Protein 4JTM (pdb70)

CATH classification: 3.55.50.30

Organism: Escherichia coli O78:H11 (strain H10407 / ETEC) (NCBI:txid316401)

Foldseek 3Di:
DPQQADWDFFDFDKQVVVVVVLCVVQVAAEAEDPPRTDTDGDTDPGGGGPVRSVVVVQVVLVVVQWHWDDDPPRYIYIYGD/DADFDDWDFDDFAWQVVVVVVLCVVLVAAEAEDPQRTGGDGDGDPGGGGNVVSVVVVVVRLVVVQWDWDDDPPRYIYIYGD

Structure (mmCIF, N/CA/C/O backbone):
data_4JTM
#
_entry.id   4JTM
#
_cell.length_a   113.460
_cell.length_b   113.460
_cell.length_c   24.450
_cell.angle_alpha   90.000
_cell.angle_beta   90.000
_cell.angle_gamma   120.000
#
_symmetry.space_group_name_H-M   'P 61'
#
loop_
_entity.id
_entity.type
_entity.pdbx_description
1 polymer 'Type II secretion system protein D'
2 water water
#
loop_
_atom_site.group_PDB
_atom_site.id
_atom_site.type_symbol
_atom_site.label_atom_id
_atom_site.label_alt_id
_atom_site.label_comp_id
_atom_site.label_asym_id
_atom_site.label_entity_id
_atom_site.label_seq_id
_atom_site.pdbx_PDB_ins_code
_atom_site.Cartn_x
_atom_site.Cartn_y
_atom_site.Cartn_z
_atom_site.occupancy
_atom_site.B_iso_or_equiv
_atom_site.auth_seq_id
_atom_site.auth_comp_id
_atom_site.auth_asym_id
_atom_site.auth_atom_id
_atom_site.pdbx_PDB_model_num
ATOM 1 N N . GLY A 1 1 ? 68.175 -15.292 0.594 1.00 35.75 0 GLY A N 1
ATOM 2 C CA . GLY A 1 1 ? 68.418 -14.005 -0.154 1.00 36.37 0 GLY A CA 1
ATOM 3 C C . GLY A 1 1 ? 67.421 -13.679 -1.273 1.00 34.16 0 GLY A C 1
ATOM 4 O O . GLY A 1 1 ? 67.556 -12.634 -1.923 1.00 38.04 0 GLY A O 1
ATOM 5 N N . ALA A 1 2 ? 66.449 -14.571 -1.501 1.00 29.23 1 ALA A N 1
ATOM 6 C CA . ALA A 1 2 ? 65.483 -14.488 -2.604 1.00 25.85 1 ALA A CA 1
ATOM 7 C C . ALA A 1 2 ? 64.049 -14.804 -2.174 1.00 21.59 1 ALA A C 1
ATOM 8 O O . ALA A 1 2 ? 63.210 -15.199 -2.987 1.00 21.20 1 ALA A O 1
ATOM 10 N N . MET A 1 3 ? 63.704 -14.620 -0.895 1.00 19.36 2 MET A N 1
ATOM 11 C CA . MET A 1 3 ? 62.346 -14.720 -0.455 1.00 17.88 2 MET A CA 1
ATOM 12 C C . MET A 1 3 ? 61.491 -13.615 -1.012 1.00 16.67 2 MET A C 1
ATOM 13 O O . MET A 1 3 ? 60.285 -13.891 -1.282 1.00 16.22 2 MET A O 1
ATOM 18 N N . ALA A 1 4 ? 62.022 -12.417 -1.114 1.00 17.08 3 ALA A N 1
ATOM 19 C CA . ALA A 1 4 ? 61.180 -11.229 -1.366 1.00 16.80 3 ALA A CA 1
ATOM 20 C C . ALA A 1 4 ? 61.064 -11.024 -2.858 1.00 16.94 3 ALA A C 1
ATOM 21 O O . ALA A 1 4 ? 61.719 -10.178 -3.449 1.00 19.28 3 ALA A O 1
ATOM 23 N N . THR A 1 5 ? 60.260 -11.891 -3.456 1.00 16.12 4 THR A N 1
ATOM 24 C CA . THR A 1 5 ? 60.159 -11.950 -4.906 1.00 17.34 4 THR A CA 1
ATOM 25 C C . THR A 1 5 ? 58.698 -11.978 -5.373 1.00 17.11 4 THR A C 1
ATOM 26 O O . THR A 1 5 ? 58.458 -12.165 -6.563 1.00 18.86 4 THR A O 1
ATOM 30 N N . PHE A 1 6 ? 57.749 -11.784 -4.475 1.00 15.66 5 PHE A N 1
ATOM 31 C CA . PHE A 1 6 ? 56.339 -11.691 -4.859 1.00 16.32 5 PHE A CA 1
ATOM 32 C C . PHE A 1 6 ? 56.008 -10.271 -5.252 1.00 17.41 5 PHE A C 1
ATOM 33 O O . PHE A 1 6 ? 56.314 -9.301 -4.521 1.00 17.11 5 PHE A O 1
ATOM 41 N N . THR A 1 7 ? 55.219 -10.125 -6.299 1.00 20.96 6 THR A N 1
ATOM 42 C CA . THR A 1 7 ? 54.747 -8.831 -6.776 1.00 20.47 6 THR A CA 1
ATOM 43 C C . THR A 1 7 ? 53.298 -8.886 -7.206 1.00 19.76 6 THR A C 1
ATOM 44 O O . THR A 1 7 ? 52.795 -9.978 -7.438 1.00 20.07 6 THR A O 1
ATOM 48 N N . ALA A 1 8 ? 52.656 -7.723 -7.266 1.00 19.39 7 ALA A N 1
ATOM 49 C CA . ALA A 1 8 ? 51.272 -7.607 -7.737 1.00 19.69 7 ALA A CA 1
ATOM 50 C C . ALA A 1 8 ? 51.092 -6.330 -8.512 1.00 19.88 7 ALA A C 1
ATOM 51 O O . ALA A 1 8 ? 51.562 -5.271 -8.080 1.00 20.53 7 ALA A O 1
ATOM 53 N N . ASN A 1 9 ? 50.43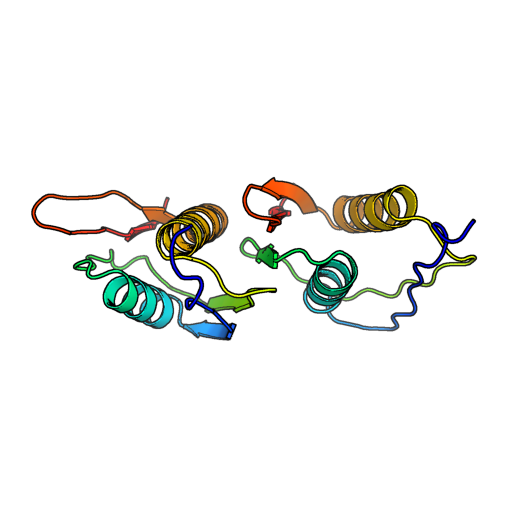4 -6.452 -9.672 1.00 20.92 8 ASN A N 1
ATOM 54 C CA . ASN A 1 9 ? 50.018 -5.300 -10.450 1.00 22.61 8 ASN A CA 1
ATOM 55 C C . ASN A 1 9 ? 48.744 -5.605 -11.215 1.00 23.29 8 ASN A C 1
ATOM 56 O O . ASN A 1 9 ? 48.800 -6.239 -12.274 1.00 24.71 8 ASN A O 1
ATOM 61 N N . PHE A 1 10 ? 47.646 -5.185 -10.595 1.00 21.91 9 PHE A N 1
ATOM 62 C CA . PHE A 1 10 ? 46.267 -5.492 -10.984 1.00 23.18 9 PHE A CA 1
ATOM 63 C C . PHE A 1 10 ? 45.521 -4.192 -11.097 1.00 22.67 9 PHE A C 1
ATOM 64 O O . PHE A 1 10 ? 45.464 -3.496 -10.103 1.00 22.83 9 PHE A O 1
ATOM 72 N N . LYS A 1 11 ? 44.898 -3.920 -12.243 1.00 23.51 10 LYS A N 1
ATOM 73 C CA . LYS A 1 11 ? 44.046 -2.743 -12.405 1.00 23.84 10 LYS A CA 1
ATOM 74 C C . LYS A 1 11 ? 42.670 -3.162 -12.893 1.00 22.98 10 LYS A C 1
ATOM 75 O O . LYS A 1 11 ? 42.532 -3.767 -13.969 1.00 22.55 10 LYS A O 1
ATOM 81 N N . ASP A 1 12 ? 41.641 -2.792 -12.137 1.00 19.66 11 ASP A N 1
ATOM 82 C CA . ASP A 1 12 ? 40.249 -3.053 -12.554 1.00 20.38 11 ASP A CA 1
ATOM 83 C C . ASP A 1 12 ? 39.969 -4.516 -12.930 1.00 19.58 11 ASP A C 1
ATOM 84 O O . ASP A 1 12 ? 39.406 -4.802 -13.985 1.00 21.14 11 ASP A O 1
ATOM 89 N N . THR A 1 13 ? 40.446 -5.428 -12.091 1.00 19.12 12 THR A N 1
ATOM 90 C CA . THR A 1 13 ? 40.244 -6.859 -12.290 1.00 19.71 12 THR A CA 1
ATOM 91 C C . THR A 1 13 ? 39.185 -7.388 -11.333 1.00 19.32 12 THR A C 1
ATOM 92 O O . THR A 1 13 ? 38.967 -6.875 -10.235 1.00 19.10 12 THR A O 1
ATOM 96 N N . ASP A 1 14 ? 38.542 -8.440 -11.765 1.00 20.18 13 ASP A N 1
ATOM 97 C CA . ASP A 1 14 ? 37.577 -9.143 -10.946 1.00 21.18 13 ASP A CA 1
ATOM 98 C C . ASP A 1 14 ? 38.251 -9.673 -9.657 1.00 18.58 13 ASP A C 1
ATOM 99 O O . ASP A 1 14 ? 39.323 -10.258 -9.693 1.00 18.08 13 ASP A O 1
ATOM 104 N N . LEU A 1 15 ? 37.591 -9.433 -8.544 1.00 18.32 14 LEU A N 1
ATOM 105 C CA . LEU A 1 15 ? 38.051 -9.974 -7.249 1.00 17.99 14 LEU A CA 1
ATOM 106 C C . LEU A 1 15 ? 38.272 -11.450 -7.309 1.00 17.49 14 LEU A C 1
ATOM 107 O O . LEU A 1 15 ? 39.275 -11.939 -6.819 1.00 16.97 14 LEU A O 1
ATOM 112 N N . LYS A 1 16 ? 37.339 -12.176 -7.890 1.00 18.82 15 LYS A N 1
ATOM 113 C CA . LYS A 1 16 ? 37.535 -13.627 -8.046 1.00 18.84 15 LYS A CA 1
ATOM 114 C C . LYS A 1 16 ? 38.782 -13.947 -8.823 1.00 17.90 15 LYS A C 1
ATOM 115 O O . LYS A 1 16 ? 39.495 -14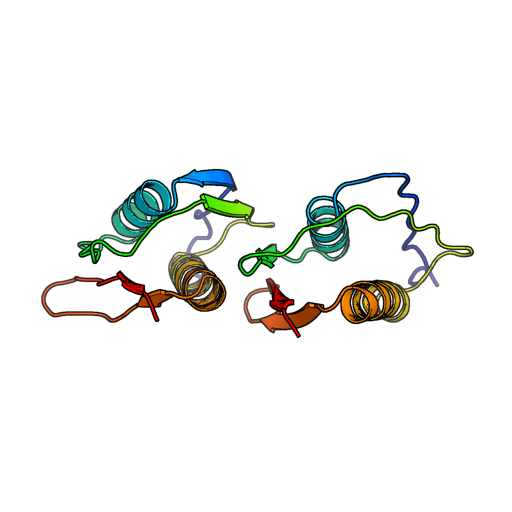.857 -8.483 1.00 18.70 15 LYS A O 1
ATOM 121 N N . SER A 1 17 ? 39.043 -13.188 -9.910 1.00 20.77 16 SER A N 1
ATOM 122 C CA A SER A 1 17 ? 40.242 -13.433 -10.702 0.50 21.54 16 SER A CA 1
ATOM 123 C CA B SER A 1 17 ? 40.246 -13.406 -10.722 0.50 21.48 16 SER A CA 1
ATOM 124 C C . SER A 1 17 ? 41.490 -13.116 -9.899 1.00 18.88 16 SER A C 1
ATOM 125 O O . SER A 1 17 ? 42.488 -13.842 -9.933 1.00 18.66 16 SER A O 1
ATOM 130 N N . PHE A 1 18 ? 41.471 -12.033 -9.168 1.00 18.65 17 PHE A N 1
ATOM 131 C CA . PHE A 1 18 ? 42.583 -11.713 -8.283 1.00 17.73 17 PHE A CA 1
ATOM 132 C C . PHE A 1 18 ? 42.867 -12.819 -7.258 1.00 14.50 17 PHE A C 1
ATOM 133 O O . PHE A 1 18 ? 43.990 -13.234 -7.072 1.00 15.06 17 PHE A O 1
ATOM 141 N N . ILE A 1 19 ? 41.818 -13.302 -6.616 1.00 13.66 18 ILE A N 1
ATOM 142 C CA . ILE A 1 19 ? 41.965 -14.396 -5.651 1.00 12.49 18 ILE A CA 1
ATOM 143 C C . ILE A 1 19 ? 42.598 -15.645 -6.299 1.00 12.34 18 ILE A C 1
ATOM 144 O O . ILE A 1 19 ? 43.521 -16.249 -5.784 1.00 11.29 18 ILE A O 1
ATOM 149 N N . GLU A 1 20 ? 42.131 -15.974 -7.503 1.00 13.85 19 GLU A N 1
ATOM 150 C CA . GLU A 1 20 ? 42.656 -17.119 -8.256 1.00 15.76 19 GLU A CA 1
ATOM 151 C C . GLU A 1 20 ? 44.101 -16.918 -8.612 1.00 15.05 19 GLU A C 1
ATOM 152 O O . GLU A 1 20 ? 44.900 -17.856 -8.537 1.00 16.33 19 GLU A O 1
ATOM 158 N N . THR A 1 21 ? 44.483 -15.686 -8.946 1.00 15.27 20 THR A N 1
ATOM 159 C CA . THR A 1 21 ? 45.859 -15.394 -9.322 1.00 17.10 20 THR A CA 1
ATOM 160 C C . THR A 1 21 ? 46.785 -15.514 -8.114 1.00 15.34 20 THR A C 1
ATOM 161 O O . THR A 1 21 ? 47.857 -16.120 -8.168 1.00 16.54 20 THR A O 1
ATOM 165 N N . VAL A 1 22 ? 46.359 -14.961 -6.968 1.00 14.93 21 VAL A N 1
ATOM 166 C CA . VAL A 1 22 ? 47.119 -15.154 -5.754 1.00 14.68 21 VAL A CA 1
ATOM 167 C C . VAL A 1 22 ? 47.295 -16.625 -5.387 1.00 14.10 21 VAL A C 1
ATOM 168 O O . VAL A 1 22 ? 48.385 -17.080 -5.041 1.00 14.69 21 VAL A O 1
ATOM 172 N N . GLY A 1 23 ? 46.198 -17.371 -5.425 1.00 14.80 22 GLY A N 1
ATOM 173 C CA . GLY A 1 23 ? 46.274 -18.797 -5.202 1.00 15.34 22 GLY A CA 1
ATOM 174 C C . GLY A 1 23 ? 47.323 -19.460 -6.070 1.00 14.19 22 GLY A C 1
ATOM 175 O O . GLY A 1 23 ? 48.147 -20.211 -5.622 1.00 15.88 22 GLY A O 1
ATOM 176 N N . ALA A 1 24 ? 47.291 -19.193 -7.355 1.00 14.48 23 ALA A N 1
ATOM 177 C CA . ALA A 1 24 ? 48.260 -19.806 -8.268 1.00 14.51 23 ALA A CA 1
ATOM 178 C C . ALA A 1 24 ? 49.691 -19.420 -7.840 1.00 14.06 23 ALA A C 1
ATOM 179 O O . ALA A 1 24 ? 50.586 -20.258 -7.810 1.00 15.61 23 ALA A O 1
ATOM 181 N N . ASN A 1 25 ? 49.881 -18.143 -7.466 1.00 14.42 24 ASN A N 1
ATOM 182 C CA . ASN A 1 25 ? 51.241 -17.702 -7.107 1.00 15.23 24 ASN A CA 1
ATOM 183 C C . ASN A 1 25 ? 51.746 -18.344 -5.828 1.00 15.28 24 ASN A C 1
ATOM 184 O O . ASN A 1 25 ? 52.923 -18.562 -5.645 1.00 17.55 24 ASN A O 1
ATOM 189 N N . LEU A 1 26 ? 50.793 -18.664 -4.937 1.00 14.49 25 LEU A N 1
ATOM 190 C CA . LEU A 1 26 ? 51.097 -19.353 -3.686 1.00 15.33 25 LEU A CA 1
ATOM 191 C C . LEU A 1 26 ? 51.039 -20.885 -3.796 1.00 15.42 25 LEU A C 1
ATOM 192 O O . LEU A 1 26 ? 51.285 -21.597 -2.829 1.00 17.14 25 LEU A O 1
ATOM 197 N N . ASN A 1 27 ? 50.741 -21.378 -4.995 1.00 15.57 26 ASN A N 1
ATOM 198 C CA . ASN A 1 27 ? 50.500 -22.788 -5.235 1.00 16.98 26 ASN A CA 1
ATOM 199 C C . ASN A 1 27 ? 49.443 -23.367 -4.310 1.00 15.77 26 ASN A C 1
ATOM 200 O O . ASN A 1 27 ? 49.597 -24.431 -3.686 1.00 17.66 26 ASN A O 1
ATOM 205 N N . LYS A 1 28 ? 48.314 -22.635 -4.241 1.00 15.39 27 LYS A N 1
ATOM 206 C CA . LYS A 1 28 ? 47.169 -23.054 -3.427 1.00 14.24 27 LYS A CA 1
ATOM 207 C C . LYS A 1 28 ? 45.914 -23.102 -4.284 1.00 12.84 27 LYS A C 1
ATOM 208 O O . LYS A 1 28 ? 45.696 -22.289 -5.161 1.00 13.89 27 LYS A O 1
ATOM 214 N N . THR A 1 29 ? 45.094 -24.121 -4.063 1.00 12.16 28 THR A N 1
ATOM 215 C CA . THR A 1 29 ? 43.778 -24.257 -4.706 1.00 11.51 28 THR A CA 1
ATOM 216 C C . THR A 1 29 ? 42.797 -23.389 -3.939 1.00 10.78 28 THR A C 1
ATOM 217 O O . THR A 1 29 ? 42.724 -23.486 -2.714 1.00 11.95 28 THR A O 1
ATOM 221 N N . ILE A 1 30 ? 42.005 -22.624 -4.647 1.00 10.75 29 ILE A N 1
ATOM 222 C CA . ILE A 1 30 ? 41.014 -21.744 -4.023 1.00 10.86 29 ILE A CA 1
ATOM 223 C C . ILE A 1 30 ? 39.643 -22.377 -3.947 1.00 11.15 29 ILE A C 1
ATOM 224 O O . ILE A 1 30 ? 39.129 -22.883 -4.941 1.00 12.08 29 ILE A O 1
ATOM 229 N N . ILE A 1 31 ? 39.056 -22.365 -2.776 1.00 11.70 30 ILE A N 1
ATOM 230 C CA . ILE A 1 31 ? 37.663 -22.697 -2.556 1.00 12.60 30 ILE A CA 1
ATOM 231 C C . ILE A 1 31 ? 36.972 -21.369 -2.262 1.00 13.92 30 ILE A C 1
ATOM 232 O O . ILE A 1 31 ? 37.313 -20.681 -1.308 1.00 14.04 30 ILE A O 1
ATOM 237 N N . MET A 1 32 ? 35.951 -21.044 -3.058 1.00 16.21 31 MET A N 1
ATOM 238 C CA . MET A 1 32 ? 35.206 -19.832 -2.816 1.00 19.72 31 MET A CA 1
ATOM 239 C C . MET A 1 32 ? 33.819 -20.105 -2.458 1.00 21.05 31 MET A C 1
ATOM 240 O O . MET A 1 32 ? 33.164 -20.899 -3.135 1.00 20.26 31 MET A O 1
ATOM 245 N N . GLY A 1 33 ? 33.401 -19.467 -1.357 1.00 20.64 32 GLY A N 1
ATOM 246 C CA . GLY A 1 33 ? 32.043 -19.451 -0.939 1.00 21.46 32 GLY A CA 1
ATOM 247 C C . GLY A 1 33 ? 31.200 -18.608 -1.874 1.00 22.11 32 GLY A C 1
ATOM 248 O O . GLY A 1 33 ? 31.701 -17.969 -2.845 1.00 22.55 32 GLY A O 1
ATOM 249 N N . PRO A 1 34 ? 29.890 -18.638 -1.638 1.00 24.99 33 PRO A N 1
ATOM 250 C CA . PRO A 1 34 ? 28.997 -17.897 -2.482 1.00 28.49 33 PRO A CA 1
ATOM 251 C C . PRO A 1 34 ? 29.116 -16.413 -2.188 1.00 27.58 33 PRO A C 1
ATOM 252 O O . PRO A 1 34 ? 29.506 -15.994 -1.073 1.00 27.84 33 PRO A O 1
ATOM 256 N N . GLY A 1 35 ? 28.828 -15.623 -3.193 1.00 30.12 34 GLY A N 1
ATOM 257 C CA . GLY A 1 35 ? 28.790 -14.178 -2.986 1.00 31.17 34 GLY A CA 1
ATOM 258 C C . GLY A 1 35 ? 30.135 -13.518 -2.798 1.00 28.11 34 GLY A C 1
ATOM 259 O O . GLY A 1 35 ? 30.209 -12.399 -2.270 1.00 29.47 34 GLY A O 1
ATOM 260 N N . VAL A 1 36 ? 31.183 -14.170 -3.267 1.00 26.05 35 VAL A N 1
ATOM 261 C CA . VAL A 1 36 ? 32.485 -13.519 -3.381 1.00 24.81 35 VAL A CA 1
ATOM 262 C C . VAL A 1 36 ? 32.444 -12.774 -4.696 1.00 28.35 35 VAL A C 1
ATOM 263 O O . VAL A 1 36 ? 32.423 -13.392 -5.750 1.00 33.37 35 VAL A O 1
ATOM 267 N N . GLN A 1 37 ? 32.418 -11.448 -4.633 1.00 28.74 36 GLN A N 1
ATOM 268 C CA . GLN A 1 37 ? 32.335 -10.626 -5.831 1.00 31.84 36 GLN A CA 1
ATOM 269 C C . GLN A 1 37 ? 33.019 -9.271 -5.635 1.00 31.03 36 GLN A C 1
ATOM 270 O O . GLN A 1 37 ? 33.132 -8.787 -4.517 1.00 30.96 36 GLN A O 1
ATOM 276 N N . GLY A 1 38 ? 33.456 -8.663 -6.730 1.00 30.00 37 GLY A N 1
ATOM 277 C CA . GLY A 1 38 ? 33.941 -7.266 -6.707 1.00 29.36 37 GLY A CA 1
ATOM 278 C C . GLY A 1 38 ? 34.976 -6.987 -7.756 1.00 27.52 37 GLY A C 1
ATOM 279 O O . GLY A 1 38 ? 35.260 -7.831 -8.592 1.00 26.03 37 GLY A O 1
ATOM 280 N N . LYS A 1 39 ? 35.486 -5.762 -7.732 1.00 28.48 38 LYS A N 1
ATOM 281 C CA . LYS A 1 39 ? 36.594 -5.343 -8.582 1.00 29.45 38 LYS A CA 1
ATOM 282 C C . LYS A 1 39 ? 37.666 -4.765 -7.683 1.00 29.47 38 LYS A C 1
ATOM 283 O O . LYS A 1 39 ? 37.354 -4.194 -6.637 1.00 31.76 38 LYS A O 1
ATOM 289 N N . VAL A 1 40 ? 38.919 -4.985 -8.059 1.00 30.68 39 VAL A N 1
ATOM 290 C CA . VAL A 1 40 ? 40.039 -4.530 -7.235 1.00 29.33 39 VAL A CA 1
ATOM 291 C C . VAL A 1 40 ? 41.182 -4.069 -8.100 1.00 26.24 39 VAL A C 1
ATOM 292 O O . VAL A 1 40 ? 41.373 -4.538 -9.230 1.00 25.53 39 VAL A O 1
ATOM 296 N N . SER A 1 41 ? 41.923 -3.116 -7.576 1.00 25.67 40 SER A N 1
ATOM 297 C CA . SER A 1 41 ? 43.179 -2.691 -8.159 1.00 24.88 40 SER A CA 1
ATOM 298 C C . SER A 1 41 ? 44.167 -2.764 -7.007 1.00 24.70 40 SER A C 1
ATOM 299 O O . SER A 1 41 ? 43.873 -2.385 -5.871 1.00 25.58 40 SER A O 1
ATOM 302 N N . ILE A 1 42 ? 45.355 -3.280 -7.266 1.00 24.49 41 ILE A N 1
ATOM 303 C CA . ILE A 1 42 ? 46.355 -3.272 -6.195 1.00 24.95 41 ILE A CA 1
ATOM 304 C C . ILE A 1 42 ? 47.692 -3.411 -6.815 1.00 24.49 41 ILE A C 1
ATOM 305 O O . ILE A 1 42 ? 47.868 -4.106 -7.821 1.00 24.85 41 ILE A O 1
ATOM 310 N N . ARG A 1 43 ? 48.656 -2.685 -6.232 1.00 25.55 42 ARG A N 1
ATOM 311 C CA . ARG A 1 43 ? 50.021 -2.644 -6.718 1.00 25.65 42 ARG A CA 1
ATOM 312 C C . ARG A 1 43 ? 50.946 -2.680 -5.482 1.00 23.06 42 ARG A C 1
ATOM 313 O O . ARG A 1 43 ? 50.819 -1.846 -4.584 1.00 24.71 42 ARG A O 1
ATOM 321 N N . THR A 1 44 ? 51.868 -3.644 -5.449 1.00 21.04 43 THR A N 1
ATOM 322 C CA . THR A 1 44 ? 52.979 -3.629 -4.515 1.00 19.43 43 THR A CA 1
ATOM 323 C C . THR A 1 44 ? 54.001 -2.563 -4.850 1.00 18.73 43 THR A C 1
ATOM 324 O O . THR A 1 44 ? 54.199 -2.266 -6.007 1.00 19.43 43 THR A O 1
ATOM 328 N N . MET A 1 45 ? 54.561 -1.963 -3.796 1.00 18.20 44 MET A N 1
ATOM 329 C CA . MET A 1 45 ? 55.566 -0.915 -3.926 1.00 18.65 44 MET A CA 1
ATOM 330 C C . MET A 1 45 ? 56.989 -1.454 -3.920 1.00 19.22 44 MET A C 1
ATOM 331 O O . MET A 1 45 ? 57.928 -0.721 -4.304 1.00 21.20 44 MET A O 1
ATOM 336 N N . THR A 1 46 ? 57.194 -2.580 -3.309 1.00 20.50 45 THR A N 1
ATOM 337 C CA . THR A 1 46 ? 58.444 -3.280 -3.371 1.00 19.96 45 THR A CA 1
ATOM 338 C C . THR A 1 46 ? 58.177 -4.761 -3.280 1.00 17.04 45 THR A C 1
ATOM 339 O O . THR A 1 46 ? 57.100 -5.146 -2.813 1.00 15.73 45 THR A O 1
ATOM 343 N N . PRO A 1 47 ? 59.081 -5.587 -3.780 1.00 16.48 46 PRO A N 1
ATOM 344 C CA . PRO A 1 47 ? 58.753 -7.012 -3.745 1.00 15.30 46 PRO A CA 1
ATOM 345 C C . PRO A 1 47 ? 58.627 -7.552 -2.332 1.00 13.53 46 PRO A C 1
ATOM 346 O O . PRO A 1 47 ? 59.338 -7.103 -1.435 1.00 13.44 46 PRO A O 1
ATOM 350 N N . LEU A 1 48 ? 57.712 -8.496 -2.156 1.00 12.47 47 LEU A N 1
ATOM 351 C CA . LEU A 1 48 ? 57.305 -9.056 -0.834 1.00 11.40 47 LEU A CA 1
ATOM 352 C C . LEU A 1 48 ? 57.700 -10.497 -0.693 1.00 11.25 47 LEU A C 1
ATOM 353 O O . LEU A 1 48 ? 57.762 -11.224 -1.672 1.00 12.00 47 LEU A O 1
ATOM 358 N N . ASN A 1 49 ? 57.961 -10.918 0.540 1.00 10.88 48 ASN A N 1
ATOM 359 C CA . ASN A 1 49 ? 58.093 -12.334 0.814 1.00 11.07 48 ASN A CA 1
ATOM 360 C C . ASN A 1 49 ? 56.708 -12.986 0.953 1.00 10.97 48 ASN A C 1
ATOM 361 O O . ASN A 1 49 ? 55.691 -12.301 0.878 1.00 10.90 48 ASN A O 1
ATOM 366 N N . GLU A 1 50 ? 56.684 -14.303 1.096 1.00 11.54 49 GLU A N 1
ATOM 367 C CA . GLU A 1 50 ? 55.415 -15.018 1.086 1.00 12.30 49 GLU A CA 1
ATOM 368 C C . GLU A 1 50 ? 54.520 -14.542 2.226 1.00 12.13 49 GLU A C 1
ATOM 369 O O . GLU A 1 50 ? 53.301 -14.347 2.025 1.00 13.01 49 GLU A O 1
ATOM 375 N N . ARG A 1 51 ? 55.057 -14.360 3.413 1.00 11.88 50 ARG A N 1
ATOM 376 C CA . ARG A 1 51 ? 54.233 -13.929 4.537 1.00 12.86 50 ARG A CA 1
ATOM 377 C C . ARG A 1 51 ? 53.635 -12.543 4.271 1.00 12.12 50 ARG A C 1
ATOM 378 O O . ARG A 1 51 ? 52.451 -12.313 4.518 1.00 12.67 50 ARG A O 1
ATOM 386 N N . GLN A 1 52 ? 54.454 -11.645 3.742 1.00 11.11 51 GLN A N 1
ATOM 387 C CA . GLN A 1 52 ? 54.026 -10.304 3.492 1.00 10.57 51 GLN A CA 1
ATOM 388 C C . GLN A 1 52 ? 52.960 -10.237 2.414 1.00 10.34 51 GLN A C 1
ATOM 389 O O . GLN A 1 52 ? 51.974 -9.487 2.493 1.00 10.66 51 GLN A O 1
ATOM 395 N N . TYR A 1 53 ? 53.165 -11.033 1.384 1.00 10.45 52 TYR A N 1
ATOM 396 C CA . TYR A 1 53 ? 52.237 -11.116 0.275 1.00 10.64 52 TYR A CA 1
ATOM 397 C C . TYR A 1 53 ? 50.913 -11.703 0.730 1.00 10.27 52 TYR A C 1
ATOM 398 O O . TYR A 1 53 ? 49.842 -11.163 0.430 1.00 10.29 52 TYR A O 1
ATOM 407 N N . TYR A 1 54 ? 50.972 -12.811 1.460 1.00 10.13 53 TYR A N 1
ATOM 408 C CA . TYR A 1 54 ? 49.744 -13.408 1.963 1.00 10.29 53 TYR A CA 1
ATOM 409 C C . TYR A 1 54 ? 49.012 -12.435 2.885 1.00 10.48 53 TYR A C 1
ATOM 410 O O . TYR A 1 54 ? 47.801 -12.347 2.839 1.00 10.43 53 TYR A O 1
ATOM 419 N N . GLN A 1 55 ? 49.747 -11.746 3.759 1.00 10.53 54 GLN A N 1
ATOM 420 C CA . GLN A 1 55 ? 49.098 -10.809 4.636 1.00 11.45 54 GLN A CA 1
ATOM 421 C C . GLN A 1 55 ? 48.432 -9.640 3.907 1.00 11.23 54 GLN A C 1
ATOM 422 O O . GLN A 1 55 ? 47.335 -9.182 4.286 1.00 11.45 54 GLN A O 1
ATOM 428 N N . LEU A 1 56 ? 49.074 -9.196 2.829 1.00 10.24 55 LEU A N 1
ATOM 429 C CA . LEU A 1 56 ? 48.495 -8.137 1.981 1.00 10.51 55 LEU A CA 1
ATOM 430 C C . LEU A 1 56 ? 47.142 -8.635 1.427 1.00 9.91 55 LEU A C 1
ATOM 431 O O . LEU A 1 56 ? 46.118 -7.958 1.460 1.00 10.10 55 LEU A O 1
ATOM 436 N N . PHE A 1 57 ? 47.171 -9.844 0.904 1.00 9.87 56 PHE A N 1
ATOM 437 C CA . PHE A 1 57 ? 45.978 -10.514 0.414 1.00 10.50 56 PHE A CA 1
ATOM 438 C C . PHE A 1 57 ? 44.900 -10.586 1.504 1.00 10.22 56 PHE A C 1
ATOM 439 O O . PHE A 1 57 ? 43.741 -10.221 1.235 1.00 10.02 56 PHE A O 1
ATOM 447 N N . LEU A 1 58 ? 45.256 -11.046 2.678 1.00 10.47 57 LEU A N 1
ATOM 448 C CA . LEU A 1 58 ? 44.282 -11.138 3.769 1.00 11.63 57 LEU A CA 1
ATOM 449 C C . LEU A 1 58 ? 43.702 -9.790 4.119 1.00 11.48 57 LEU A C 1
ATOM 450 O O . LEU A 1 58 ? 42.518 -9.646 4.348 1.00 11.93 57 LEU A O 1
ATOM 455 N N . ASN A 1 59 ? 44.546 -8.776 4.222 1.00 11.30 58 ASN A N 1
ATOM 456 C CA . ASN A 1 59 ? 44.126 -7.411 4.567 1.00 12.15 58 ASN A CA 1
ATOM 457 C C . ASN A 1 59 ? 43.202 -6.854 3.537 1.00 12.02 58 ASN A C 1
ATOM 458 O O . ASN A 1 59 ? 42.224 -6.175 3.879 1.00 12.70 58 ASN A O 1
ATOM 463 N N . LEU A 1 60 ? 43.501 -7.065 2.265 1.00 11.46 59 LEU A N 1
ATOM 464 C CA . LEU A 1 60 ? 42.627 -6.603 1.194 1.00 12.69 59 LEU A CA 1
ATOM 465 C C . LEU A 1 60 ? 41.265 -7.285 1.282 1.00 12.19 59 LEU A C 1
ATOM 466 O O . LEU A 1 60 ? 40.223 -6.644 1.268 1.00 12.69 59 LEU A O 1
ATOM 471 N N . LEU A 1 61 ? 41.285 -8.596 1.421 1.00 11.12 60 LEU A N 1
ATOM 472 C CA . LEU A 1 61 ? 40.030 -9.312 1.484 1.00 11.84 60 LEU A CA 1
ATOM 473 C C . LEU A 1 61 ? 39.195 -8.948 2.694 1.00 11.79 60 LEU A C 1
ATOM 474 O O . LEU A 1 61 ? 37.968 -8.835 2.599 1.00 12.00 60 LEU A O 1
ATOM 479 N N . GLU A 1 62 ? 39.846 -8.758 3.828 1.00 12.08 61 GLU A N 1
ATOM 480 C CA . GLU A 1 62 ? 39.094 -8.411 5.020 1.00 13.36 61 GLU A CA 1
ATOM 481 C C . GLU A 1 62 ? 38.371 -7.072 4.845 1.00 14.13 61 GLU A C 1
ATOM 482 O O . GLU A 1 62 ? 37.230 -6.923 5.282 1.00 15.56 61 GLU A O 1
ATOM 488 N N . ALA A 1 63 ? 39.032 -6.124 4.207 1.00 14.43 62 ALA A N 1
ATOM 489 C CA . ALA A 1 63 ? 38.412 -4.839 3.934 1.00 17.10 62 ALA A CA 1
ATOM 490 C C . ALA A 1 63 ? 37.184 -4.971 3.038 1.00 19.42 62 ALA A C 1
ATOM 491 O O . ALA A 1 63 ? 36.309 -4.120 3.059 1.00 22.42 62 ALA A O 1
ATOM 493 N N . GLN A 1 64 ? 37.147 -6.000 2.203 1.00 19.20 63 GLN A N 1
ATOM 494 C CA . GLN A 1 64 ? 35.998 -6.288 1.335 1.00 21.81 63 GLN A CA 1
ATOM 495 C C . GLN A 1 64 ? 34.898 -7.091 2.007 1.00 22.49 63 GLN A C 1
ATOM 496 O O . GLN A 1 64 ? 33.808 -7.237 1.457 1.00 26.73 63 GLN A O 1
ATOM 502 N N . GLY A 1 65 ? 35.182 -7.637 3.174 1.00 20.50 64 GLY A N 1
ATOM 503 C CA . GLY A 1 65 ? 34.210 -8.387 3.915 1.00 21.42 64 GLY A CA 1
ATOM 504 C C . GLY A 1 65 ? 34.424 -9.868 3.850 1.00 19.80 64 GLY A C 1
ATOM 505 O O . GLY A 1 65 ? 33.476 -10.592 4.108 1.00 21.98 64 GLY A O 1
ATOM 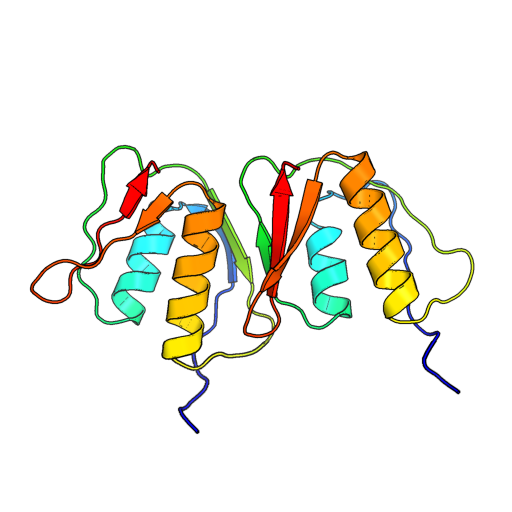506 N N . TYR A 1 66 ? 35.642 -10.312 3.534 1.00 16.87 65 TYR A N 1
ATOM 507 C CA . TYR A 1 66 ? 35.912 -11.735 3.361 1.00 16.44 65 TYR A CA 1
ATOM 508 C C . TYR A 1 66 ? 37.032 -12.186 4.258 1.00 14.99 65 TYR A C 1
ATOM 509 O O . TYR A 1 66 ? 38.022 -11.464 4.468 1.00 14.80 65 TYR A O 1
ATOM 518 N N . ALA A 1 67 ? 36.912 -13.435 4.702 1.00 15.55 66 ALA A N 1
ATOM 519 C CA . ALA A 1 67 ? 37.895 -14.123 5.503 1.00 16.00 66 ALA A CA 1
ATOM 520 C C . ALA A 1 67 ? 38.571 -15.188 4.643 1.00 16.14 66 ALA A C 1
ATOM 521 O O . ALA A 1 67 ? 37.971 -15.778 3.748 1.00 16.66 66 ALA A O 1
ATOM 523 N N . VAL A 1 68 ? 39.793 -15.520 5.014 1.00 16.68 67 VAL A N 1
ATOM 524 C CA . VAL A 1 68 ? 40.533 -16.612 4.427 1.00 18.88 67 VAL A CA 1
ATOM 525 C C . VAL A 1 68 ? 40.855 -17.709 5.464 1.00 22.47 67 VAL A C 1
ATOM 526 O O . VAL A 1 68 ? 41.291 -17.419 6.592 1.00 23.89 67 VAL A O 1
ATOM 530 N N . VAL A 1 69 ? 40.604 -18.939 5.090 1.00 18.14 68 VAL A N 1
ATOM 531 C CA . VAL A 1 69 ? 40.748 -20.107 5.946 1.00 18.77 68 VAL A CA 1
ATOM 532 C C . VAL A 1 69 ? 41.636 -21.101 5.181 1.00 17.45 68 VAL A C 1
ATOM 533 O O . VAL A 1 69 ? 41.216 -21.717 4.181 1.00 16.24 68 VAL A O 1
ATOM 537 N N . PRO A 1 70 ? 42.878 -21.267 5.609 1.00 17.67 69 PRO A N 1
ATOM 538 C CA . PRO A 1 70 ? 43.634 -22.377 5.039 1.00 17.08 69 PRO A CA 1
ATOM 539 C C . PRO A 1 70 ? 42.960 -23.721 5.335 1.00 16.89 69 PRO A C 1
ATOM 540 O O . PRO A 1 70 ? 42.424 -23.925 6.411 1.00 17.59 69 PRO A O 1
ATOM 544 N N . MET A 1 71 ? 43.007 -24.632 4.369 1.00 15.83 70 MET A N 1
ATOM 545 C CA . MET A 1 71 ? 42.544 -25.950 4.571 1.00 15.75 70 MET A CA 1
ATOM 546 C C . MET A 1 71 ? 43.557 -26.959 4.031 1.00 16.14 70 MET A C 1
ATOM 547 O O . MET A 1 71 ? 44.496 -26.646 3.309 1.00 16.30 70 MET A O 1
ATOM 552 N N . GLU A 1 72 ? 43.311 -28.190 4.348 1.00 17.54 71 GLU A N 1
ATOM 553 C CA . GLU A 1 72 ? 44.164 -29.308 3.981 1.00 18.21 71 GLU A CA 1
ATOM 554 C C . GLU A 1 72 ? 44.334 -29.460 2.468 1.00 16.54 71 GLU A C 1
ATOM 555 O O . GLU A 1 72 ? 43.510 -29.072 1.684 1.00 14.97 71 GLU A O 1
ATOM 561 N N . ASN A 1 73 ? 45.458 -30.077 2.104 1.00 16.73 72 ASN A N 1
ATOM 562 C CA . ASN A 1 73 ? 45.886 -30.287 0.736 1.00 16.37 72 ASN A CA 1
ATOM 563 C C . ASN A 1 73 ? 46.088 -28.956 0.016 1.00 15.69 72 ASN A C 1
ATOM 564 O O . ASN A 1 73 ? 45.709 -28.824 -1.130 1.00 15.46 72 ASN A O 1
ATOM 569 N N . ASP A 1 74 ? 46.698 -27.979 0.701 1.00 15.90 73 ASP A N 1
ATOM 570 C CA . ASP A 1 74 ? 47.141 -26.742 0.055 1.00 16.50 73 ASP A CA 1
ATOM 571 C C . ASP A 1 74 ? 45.971 -25.971 -0.545 1.00 14.68 73 ASP A C 1
ATOM 572 O O . ASP A 1 74 ? 46.006 -25.579 -1.698 1.00 14.36 73 ASP A O 1
ATOM 577 N N . VAL A 1 75 ? 44.905 -25.807 0.264 1.00 14.13 74 VAL A N 1
ATOM 578 C CA . VAL A 1 75 ? 43.725 -25.043 -0.091 1.00 12.78 74 VAL A CA 1
ATOM 579 C C . VAL A 1 75 ? 43.667 -23.733 0.737 1.00 12.20 74 VAL A C 1
ATOM 580 O O . VAL A 1 75 ? 44.082 -23.647 1.897 1.00 13.83 74 VAL A O 1
ATOM 584 N N . LEU A 1 76 ? 43.199 -22.704 0.056 1.00 11.77 75 LEU A N 1
ATOM 585 C CA . LEU A 1 76 ? 42.678 -21.505 0.718 1.00 10.89 75 LEU A CA 1
ATOM 586 C C . LEU A 1 76 ? 41.215 -21.347 0.427 1.00 10.55 75 LEU A C 1
ATOM 587 O O . LEU A 1 76 ? 40.823 -21.266 -0.723 1.00 11.31 75 LEU A O 1
ATOM 592 N N . LYS A 1 77 ? 40.413 -21.247 1.491 1.00 10.58 76 LYS A N 1
ATOM 593 C CA . LYS A 1 77 ? 39.000 -20.997 1.383 1.00 10.46 76 LYS A CA 1
ATOM 594 C C . LYS A 1 77 ? 38.737 -19.510 1.647 1.00 11.12 76 LYS A C 1
ATOM 595 O O . LYS A 1 77 ? 39.167 -18.972 2.654 1.00 12.82 76 LYS A O 1
ATOM 601 N N . VAL A 1 78 ? 37.943 -18.906 0.803 1.00 10.81 77 VAL A N 1
ATOM 602 C CA . VAL A 1 78 ? 37.533 -17.519 0.957 1.00 11.62 77 VAL A CA 1
ATOM 603 C C . VAL A 1 78 ? 36.025 -17.510 1.138 1.00 13.24 77 VAL A C 1
ATOM 604 O O . VAL A 1 78 ? 35.283 -17.951 0.284 1.00 14.88 77 VAL A O 1
ATOM 608 N N . VAL A 1 79 ? 35.587 -17.013 2.284 1.00 14.11 78 VAL A N 1
ATOM 609 C CA . VAL A 1 79 ? 34.166 -16.910 2.581 1.00 16.93 78 VAL A CA 1
ATOM 610 C C . VAL A 1 79 ? 33.835 -15.542 3.131 1.00 18.92 78 VAL A C 1
ATOM 611 O O . VAL A 1 79 ? 34.715 -14.824 3.608 1.00 17.85 78 VAL A O 1
ATOM 615 N N . LYS A 1 80 ? 32.564 -15.175 3.084 1.00 22.23 79 LYS A N 1
ATOM 616 C CA . LYS A 1 80 ? 32.130 -13.958 3.775 1.00 26.17 79 LYS A CA 1
ATOM 617 C C . LYS A 1 80 ? 32.525 -13.980 5.271 1.00 28.39 79 LYS A C 1
ATOM 618 O O . LYS A 1 80 ? 32.420 -15.001 5.939 1.00 32.11 79 LYS A O 1
ATOM 624 N N . SER A 1 81 ? 33.045 -12.866 5.775 1.00 30.83 80 SER A N 1
ATOM 625 C CA . SER A 1 81 ? 33.594 -12.803 7.144 1.00 34.00 80 SER A CA 1
ATOM 626 C C . SER A 1 81 ? 32.583 -13.130 8.258 1.00 39.44 80 SER A C 1
ATOM 627 O O . SER A 1 81 ? 32.973 -13.719 9.280 1.00 41.68 80 SER A O 1
ATOM 631 N N . GLY B 1 1 ? 51.061 -42.404 -1.078 1.00 41.87 0 GLY B N 1
ATOM 632 C CA . GLY B 1 1 ? 51.417 -43.321 -2.206 1.00 41.67 0 GLY B CA 1
ATOM 633 C C . GLY B 1 1 ? 50.386 -43.536 -3.312 1.00 37.65 0 GLY B C 1
ATOM 634 O O . GLY B 1 1 ? 50.736 -44.065 -4.361 1.00 38.45 0 GLY B O 1
ATOM 635 N N . ALA B 1 2 ? 49.120 -43.166 -3.088 1.00 33.77 1 ALA B N 1
ATOM 636 C CA . ALA B 1 2 ? 48.055 -43.452 -4.052 1.00 31.87 1 ALA B CA 1
ATOM 637 C C . ALA B 1 2 ? 48.242 -42.607 -5.316 1.00 30.05 1 ALA B C 1
ATOM 638 O O . ALA B 1 2 ? 48.778 -41.492 -5.263 1.00 28.13 1 ALA B O 1
ATOM 640 N N . MET B 1 3 ? 47.758 -43.092 -6.457 1.00 29.98 2 MET B N 1
ATOM 641 C CA . MET B 1 3 ? 48.002 -42.385 -7.715 1.00 28.96 2 MET B CA 1
ATOM 642 C C . MET B 1 3 ? 47.267 -41.037 -7.784 1.00 23.92 2 MET B C 1
ATOM 643 O O . MET B 1 3 ? 46.092 -40.923 -7.436 1.00 23.18 2 MET B O 1
ATOM 648 N N . ALA B 1 4 ? 47.961 -40.016 -8.255 1.00 22.39 3 ALA B N 1
ATOM 649 C CA . ALA B 1 4 ? 47.382 -38.669 -8.283 1.00 18.85 3 ALA B CA 1
ATOM 650 C C . ALA B 1 4 ? 46.957 -38.327 -9.704 1.00 17.75 3 ALA B C 1
ATOM 651 O O . ALA B 1 4 ? 47.718 -37.845 -10.516 1.00 21.07 3 ALA B O 1
ATOM 653 N N . THR B 1 5 ? 45.725 -38.674 -10.035 1.00 15.72 4 THR B N 1
ATOM 654 C CA . THR B 1 5 ? 45.160 -38.514 -11.379 1.00 16.29 4 THR B CA 1
ATOM 655 C C . THR B 1 5 ? 43.869 -37.674 -11.455 1.00 15.22 4 THR B C 1
ATOM 656 O O . THR B 1 5 ? 43.282 -37.553 -12.527 1.00 17.75 4 THR B O 1
ATOM 660 N N . PHE B 1 6 ? 43.414 -37.114 -10.340 1.00 12.25 5 PHE B N 1
ATOM 661 C CA . PHE B 1 6 ? 42.130 -36.386 -10.251 1.00 11.40 5 PHE B CA 1
ATOM 662 C C . PHE B 1 6 ? 42.443 -34.899 -10.353 1.00 11.10 5 PHE B C 1
ATOM 663 O O . PHE B 1 6 ? 43.281 -34.364 -9.646 1.00 12.40 5 PHE B O 1
ATOM 671 N N . THR B 1 7 ? 41.701 -34.242 -11.216 1.00 16.68 6 THR B N 1
ATOM 672 C CA . THR B 1 7 ? 41.798 -32.796 -11.394 1.00 15.83 6 THR B CA 1
ATOM 673 C C . THR B 1 7 ? 40.388 -32.227 -11.488 1.00 15.29 6 THR B C 1
ATOM 674 O O . THR B 1 7 ? 39.428 -32.949 -11.820 1.00 16.01 6 THR B O 1
ATOM 678 N N . ALA B 1 8 ? 40.257 -30.945 -11.317 1.00 14.63 7 ALA B N 1
ATOM 679 C CA . ALA B 1 8 ? 39.018 -30.204 -11.529 1.00 14.64 7 ALA B CA 1
ATOM 680 C C . ALA B 1 8 ? 39.344 -28.873 -12.238 1.00 14.41 7 ALA B C 1
ATOM 681 O O . ALA B 1 8 ? 40.335 -28.227 -11.850 1.00 14.78 7 ALA B O 1
ATOM 683 N N . ASN B 1 9 ? 38.506 -28.453 -13.175 1.00 15.55 8 ASN B N 1
ATOM 684 C CA . ASN B 1 9 ? 38.716 -27.151 -13.816 1.00 16.60 8 ASN B CA 1
ATOM 685 C C . ASN B 1 9 ? 37.400 -26.635 -14.344 1.00 17.59 8 ASN B C 1
ATOM 686 O O . ASN B 1 9 ? 37.087 -26.709 -15.545 1.00 21.85 8 ASN B O 1
ATOM 691 N N . PHE B 1 10 ? 36.634 -26.087 -13.423 1.00 16.74 9 PHE B N 1
ATOM 692 C CA . PHE B 1 10 ? 3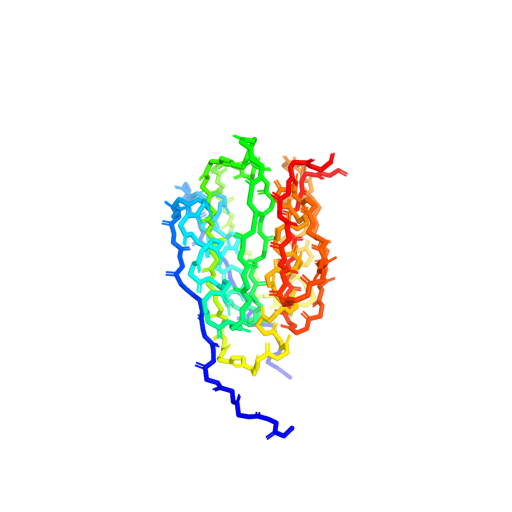5.301 -25.640 -13.686 1.00 17.74 9 PHE B CA 1
ATOM 693 C C . PHE B 1 10 ? 35.242 -24.168 -13.449 1.00 17.44 9 PHE B C 1
ATOM 694 O O . PHE B 1 10 ? 35.682 -23.653 -12.422 1.00 16.20 9 PHE B O 1
ATOM 702 N N . LYS B 1 11 ? 34.656 -23.460 -14.420 1.00 19.35 10 LYS B N 1
ATOM 703 C CA . LYS B 1 11 ? 34.377 -22.029 -14.251 1.00 20.88 10 LYS B CA 1
ATOM 704 C C . LYS B 1 11 ? 32.910 -21.763 -14.488 1.00 22.33 10 LYS B C 1
ATOM 705 O O . LYS B 1 11 ? 32.411 -21.968 -15.560 1.00 24.19 10 LYS B O 1
ATOM 711 N N . ASP B 1 12 ? 32.210 -21.327 -13.428 1.00 17.82 11 ASP B N 1
ATOM 712 C CA . ASP B 1 12 ? 30.783 -20.974 -13.504 1.00 20.04 11 ASP B CA 1
ATOM 713 C C . ASP B 1 12 ? 30.003 -22.162 -14.049 1.00 19.15 11 ASP B C 1
ATOM 714 O O . ASP B 1 12 ? 29.164 -22.018 -14.947 1.00 22.14 11 ASP B O 1
ATOM 719 N N . THR B 1 13 ? 30.311 -23.345 -13.522 1.00 17.83 12 THR B N 1
ATOM 720 C CA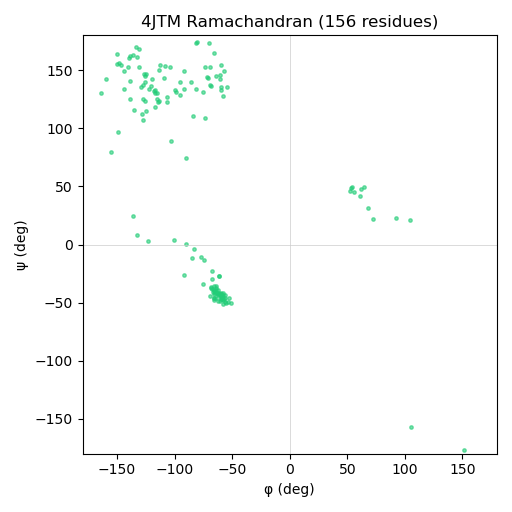 . THR B 1 13 ? 29.671 -24.499 -14.007 1.00 19.19 12 THR B CA 1
ATOM 721 C C . THR B 1 13 ? 28.436 -24.727 -13.149 1.00 18.37 12 THR B C 1
ATOM 722 O O . THR B 1 13 ? 28.366 -24.411 -11.956 1.00 19.03 12 THR B O 1
ATOM 726 N N . ASP B 1 14 ? 27.430 -25.307 -13.787 1.00 21.35 13 ASP B N 1
ATOM 727 C CA . ASP B 1 14 ? 26.217 -25.615 -13.085 1.00 21.49 13 ASP B CA 1
ATOM 728 C C . ASP B 1 14 ? 26.526 -26.519 -11.919 1.00 20.48 13 ASP B C 1
ATOM 729 O O . ASP B 1 14 ? 27.176 -27.538 -12.094 1.00 20.42 13 ASP B O 1
ATOM 734 N N . LEU B 1 15 ? 26.061 -26.128 -10.730 1.00 19.83 14 LEU B N 1
ATOM 735 C CA . LEU B 1 15 ? 26.442 -26.892 -9.579 1.00 19.44 14 LEU B CA 1
ATOM 736 C C . LEU B 1 15 ? 25.895 -28.326 -9.561 1.00 18.97 14 LEU B C 1
ATOM 737 O O . LEU B 1 15 ? 26.600 -29.282 -9.187 1.00 17.30 14 LEU B O 1
ATOM 742 N N . LYS B 1 16 ? 24.661 -28.520 -9.990 1.00 20.39 15 LYS B N 1
ATOM 743 C CA . LYS B 1 16 ? 24.159 -29.902 -10.046 1.00 21.73 15 LYS B CA 1
ATOM 744 C C . LYS B 1 16 ? 24.989 -30.778 -10.956 1.00 21.18 15 LYS B C 1
ATOM 745 O O . LYS B 1 16 ? 25.277 -31.936 -10.607 1.00 20.65 15 LYS B O 1
ATOM 751 N N . SER B 1 17 ? 25.384 -30.259 -12.123 1.00 21.91 16 SER B N 1
ATOM 752 C CA . SER B 1 17 ? 26.132 -31.062 -13.064 1.00 21.92 16 SER B CA 1
ATOM 753 C C . SER B 1 17 ? 27.522 -31.382 -12.524 1.00 20.05 16 SER B C 1
ATOM 754 O O . SER B 1 17 ? 28.024 -32.475 -12.751 1.00 18.97 16 SER B O 1
ATOM 757 N N . PHE B 1 18 ? 28.119 -30.411 -11.828 1.00 18.61 17 PHE B N 1
ATOM 758 C CA . PHE B 1 18 ? 29.392 -30.620 -11.105 1.00 17.88 17 PHE B CA 1
ATOM 759 C C . PHE B 1 18 ? 29.300 -31.756 -10.065 1.00 16.58 17 PHE B C 1
ATOM 760 O O . PHE B 1 18 ? 30.118 -32.674 -10.041 1.00 16.68 17 PHE B O 1
ATOM 768 N N . ILE B 1 19 ? 28.300 -31.708 -9.213 1.00 17.04 18 ILE B N 1
ATOM 769 C CA . ILE B 1 19 ? 28.057 -32.715 -8.223 1.00 16.05 18 ILE B CA 1
ATOM 770 C C . ILE B 1 19 ? 27.904 -34.118 -8.871 1.00 16.23 18 ILE B C 1
ATOM 771 O O . ILE B 1 19 ? 28.479 -35.123 -8.429 1.00 17.10 18 ILE B O 1
ATOM 776 N N . GLU B 1 20 ? 27.120 -34.177 -9.949 1.00 17.21 19 GLU B N 1
ATOM 777 C CA . GLU B 1 20 ? 26.938 -35.445 -10.669 1.00 17.97 19 GLU B CA 1
ATOM 778 C C . GLU B 1 20 ? 28.265 -35.942 -11.207 1.00 16.53 19 GLU B C 1
ATOM 779 O O . GLU B 1 20 ? 28.591 -37.136 -11.142 1.00 17.07 19 GLU B O 1
ATOM 785 N N . THR B 1 21 ? 29.071 -35.035 -11.734 1.00 16.04 20 THR B N 1
ATOM 786 C CA . THR B 1 21 ? 30.360 -35.425 -12.306 1.00 16.48 20 THR B CA 1
ATOM 787 C C . THR B 1 21 ? 31.313 -35.967 -11.226 1.00 14.96 20 THR B C 1
ATOM 788 O O . THR B 1 21 ? 31.955 -36.980 -11.417 1.00 14.92 20 THR B O 1
ATOM 792 N N . VAL B 1 22 ? 31.389 -35.272 -10.113 1.00 17.38 21 VAL B N 1
ATOM 793 C CA . VAL B 1 22 ? 32.234 -35.698 -9.025 1.00 17.46 21 VAL B CA 1
ATOM 794 C C . VAL B 1 22 ? 31.764 -37.034 -8.453 1.00 16.79 21 VAL B C 1
ATOM 795 O O . VAL B 1 22 ? 32.579 -37.964 -8.214 1.00 15.11 21 VAL B O 1
ATOM 799 N N . GLY B 1 23 ? 30.470 -37.161 -8.223 1.00 17.68 22 GLY B N 1
ATOM 800 C CA . GLY B 1 23 ? 29.933 -38.401 -7.740 1.00 17.95 22 GLY B CA 1
ATOM 801 C C . GLY B 1 23 ? 30.323 -39.595 -8.615 1.00 15.27 22 GLY B C 1
ATOM 802 O O . GLY B 1 23 ? 30.744 -40.661 -8.136 1.00 16.64 22 GLY B O 1
ATOM 803 N N . ALA B 1 24 ? 30.131 -39.455 -9.908 1.00 14.45 23 ALA B N 1
ATOM 804 C CA . ALA B 1 24 ? 30.519 -40.438 -10.869 1.00 13.99 23 ALA B CA 1
ATOM 805 C C . ALA B 1 24 ? 32.004 -40.752 -10.767 1.00 12.10 23 ALA B C 1
ATOM 806 O O . ALA B 1 24 ? 32.377 -41.925 -10.769 1.00 12.85 23 ALA B O 1
ATOM 808 N N . ASN B 1 25 ? 32.827 -39.735 -10.626 1.00 11.06 24 ASN B N 1
ATOM 809 C CA . ASN B 1 25 ? 34.264 -39.952 -10.551 1.00 10.87 24 ASN B CA 1
ATOM 810 C C . ASN B 1 25 ? 34.718 -40.678 -9.289 1.00 10.77 24 ASN B C 1
ATOM 811 O O . ASN B 1 25 ? 35.762 -41.298 -9.322 1.00 12.06 24 ASN B O 1
ATOM 816 N N . LEU B 1 26 ? 33.902 -40.619 -8.231 1.00 11.83 25 LEU B N 1
ATOM 817 C CA . LEU B 1 26 ? 34.156 -41.276 -6.934 1.00 12.94 25 LEU B CA 1
ATOM 818 C C . LEU B 1 26 ? 33.376 -42.581 -6.765 1.00 13.36 25 LEU B C 1
ATOM 819 O O . LEU B 1 26 ? 33.444 -43.186 -5.697 1.00 15.15 25 LEU B O 1
ATOM 824 N N . ASN B 1 27 ? 32.661 -42.996 -7.798 1.00 12.36 26 ASN B N 1
ATOM 825 C CA . ASN B 1 27 ? 31.812 -44.222 -7.684 1.00 13.69 26 ASN B CA 1
ATOM 826 C C . ASN B 1 27 ? 30.856 -44.130 -6.513 1.00 15.05 26 ASN B C 1
ATOM 827 O O . ASN B 1 27 ? 30.708 -45.054 -5.686 1.00 16.81 26 ASN B O 1
ATOM 832 N N . LYS B 1 28 ? 30.161 -42.988 -6.461 1.00 20.80 27 LYS B N 1
ATOM 833 C CA . LYS B 1 28 ? 29.051 -42.763 -5.484 1.00 20.52 27 LYS B CA 1
ATOM 834 C C . LYS B 1 28 ? 27.767 -42.492 -6.201 1.00 18.96 27 LYS B C 1
ATOM 835 O O . LYS B 1 28 ? 27.716 -41.849 -7.249 1.00 19.24 27 LYS B O 1
ATOM 841 N N . THR B 1 29 ? 26.677 -43.033 -5.626 1.00 19.17 28 THR B N 1
ATOM 842 C CA . THR B 1 29 ? 25.296 -42.685 -6.037 1.00 19.00 28 THR B CA 1
ATOM 843 C C . THR B 1 29 ? 24.952 -41.313 -5.478 1.00 18.78 28 THR B C 1
ATOM 844 O O . THR B 1 29 ? 25.187 -41.094 -4.331 1.00 19.91 28 THR B O 1
ATOM 848 N N . ILE B 1 30 ? 24.421 -40.408 -6.285 1.00 18.45 29 ILE B N 1
ATOM 849 C CA . ILE B 1 30 ? 24.133 -39.069 -5.850 1.00 18.62 29 ILE B CA 1
ATOM 850 C C . ILE B 1 30 ? 22.632 -38.856 -5.680 1.00 18.79 29 ILE B C 1
ATOM 851 O O . ILE B 1 30 ? 21.843 -39.153 -6.610 1.00 19.75 29 ILE B O 1
ATOM 856 N N . ILE B 1 31 ? 22.257 -38.388 -4.508 1.00 19.50 30 ILE B N 1
ATOM 857 C CA . ILE B 1 31 ? 20.876 -37.916 -4.209 1.00 20.34 30 ILE B CA 1
ATOM 858 C C . ILE B 1 31 ? 20.932 -36.422 -3.948 1.00 21.25 30 ILE B C 1
ATOM 859 O O . ILE B 1 31 ? 21.680 -35.997 -3.123 1.00 22.35 30 ILE B O 1
ATOM 864 N N . MET B 1 32 ? 20.174 -35.628 -4.682 1.00 22.44 31 MET B N 1
ATOM 865 C CA . MET B 1 32 ? 20.227 -34.180 -4.466 1.00 25.19 31 MET B CA 1
ATOM 866 C C . MET B 1 32 ? 18.838 -33.624 -4.118 1.00 27.18 31 MET B C 1
ATOM 867 O O . MET B 1 32 ? 17.888 -33.995 -4.764 1.00 27.38 31 MET B O 1
ATOM 872 N N . GLY B 1 33 ? 18.719 -32.779 -3.095 1.00 22.00 32 GLY B N 1
ATOM 873 C CA . GLY B 1 33 ? 17.485 -32.066 -2.838 1.00 24.75 32 GLY B CA 1
ATOM 874 C C . GLY B 1 33 ? 17.170 -31.063 -3.955 1.00 25.70 32 GLY B C 1
ATOM 875 O O . GLY B 1 33 ? 18.044 -30.686 -4.756 1.00 24.64 32 GLY B O 1
ATOM 876 N N . PRO B 1 34 ? 15.951 -30.588 -3.996 1.00 29.82 33 PRO B N 1
ATOM 877 C CA . PRO B 1 34 ? 15.565 -29.652 -5.039 1.00 32.21 33 PRO B CA 1
ATOM 878 C C . PRO B 1 34 ? 16.151 -28.253 -4.805 1.00 34.24 33 PRO B C 1
ATOM 879 O O . PRO B 1 34 ? 16.117 -27.406 -5.717 1.00 37.55 33 PRO B O 1
ATOM 883 N N . GLY B 1 35 ? 16.679 -27.995 -3.610 1.00 33.30 34 GLY B N 1
ATOM 884 C CA . GLY B 1 35 ? 17.315 -26.730 -3.339 1.00 35.91 34 GLY B CA 1
ATOM 885 C C . GLY B 1 35 ? 18.702 -26.567 -3.911 1.00 32.60 34 GLY B C 1
ATOM 886 O O . GLY B 1 35 ? 19.233 -25.472 -3.910 1.00 34.66 34 GLY B O 1
ATOM 887 N N . VAL B 1 36 ? 19.281 -27.649 -4.410 1.00 28.29 35 VAL B N 1
ATOM 888 C CA . VAL B 1 36 ? 20.663 -27.583 -4.931 1.00 26.57 35 VAL B CA 1
ATOM 889 C C . VAL B 1 36 ? 20.642 -26.846 -6.260 1.00 28.53 35 VAL B C 1
ATOM 890 O O . VAL B 1 36 ? 20.162 -27.369 -7.255 1.00 31.48 35 VAL B O 1
ATOM 894 N N . GLN B 1 37 ? 21.169 -25.615 -6.264 1.00 30.59 36 GLN B N 1
ATOM 895 C CA . GLN B 1 37 ? 21.118 -24.734 -7.436 1.00 33.33 36 GLN B CA 1
ATOM 896 C C . GLN B 1 37 ? 22.323 -23.783 -7.484 1.00 32.79 36 GLN B C 1
ATOM 897 O O . GLN B 1 37 ? 23.016 -23.609 -6.486 1.00 32.80 36 GLN B O 1
ATOM 903 N N . GLY B 1 38 ? 22.553 -23.178 -8.650 1.00 33.49 37 GLY B N 1
ATOM 904 C CA . GLY B 1 38 ? 23.555 -22.123 -8.817 1.00 32.81 37 GLY B CA 1
ATOM 905 C C . GLY B 1 38 ? 24.800 -22.614 -9.553 1.00 29.33 37 GLY B C 1
ATOM 906 O O . GLY B 1 38 ? 24.752 -23.635 -10.283 1.00 28.88 37 GLY B O 1
ATOM 907 N N . LYS B 1 39 ? 25.907 -21.904 -9.335 1.00 27.92 38 LYS B N 1
ATOM 908 C CA . LYS B 1 39 ? 27.139 -22.118 -10.101 1.00 25.30 38 LYS B CA 1
ATOM 909 C C . LYS B 1 39 ? 28.323 -22.253 -9.166 1.00 22.80 38 LYS B C 1
ATOM 910 O O . LYS B 1 39 ? 28.313 -21.740 -8.080 1.00 23.76 38 LYS B O 1
ATOM 916 N N . VAL B 1 40 ? 29.361 -22.970 -9.602 1.00 19.82 39 VAL B N 1
ATOM 917 C CA . VAL B 1 40 ? 30.524 -23.107 -8.794 1.00 19.74 39 VAL B CA 1
ATOM 918 C C . VAL B 1 40 ? 31.727 -23.017 -9.715 1.00 18.61 39 VAL B C 1
ATOM 919 O O . VAL B 1 40 ? 31.650 -23.388 -10.893 1.00 17.88 39 VAL B O 1
ATOM 923 N N . SER B 1 41 ? 32.855 -22.571 -9.175 1.00 19.11 40 SER B N 1
ATOM 924 C CA . SER B 1 41 ? 34.086 -22.619 -9.901 1.00 18.28 40 SER B CA 1
ATOM 925 C C . SER B 1 41 ? 35.085 -23.344 -9.001 1.00 18.30 40 SER B C 1
ATOM 926 O O . SER B 1 41 ? 35.050 -23.186 -7.769 1.00 20.66 40 SER B O 1
ATOM 929 N N . ILE B 1 42 ? 35.992 -24.090 -9.600 1.00 16.87 41 ILE B N 1
ATOM 930 C CA . ILE B 1 42 ? 37.060 -24.790 -8.849 1.00 17.32 41 ILE B CA 1
ATOM 931 C C . ILE B 1 42 ? 38.129 -25.203 -9.803 1.00 16.94 41 ILE B C 1
ATOM 932 O O . ILE B 1 42 ? 37.837 -25.778 -10.855 1.00 15.85 41 ILE B O 1
ATOM 937 N N . ARG B 1 43 ? 39.383 -24.909 -9.493 1.00 16.97 42 ARG B N 1
ATOM 938 C CA . ARG B 1 43 ? 40.519 -25.338 -10.327 1.00 17.54 42 ARG B CA 1
ATOM 939 C C . ARG B 1 43 ? 41.621 -25.891 -9.422 1.00 16.67 42 ARG B C 1
ATOM 940 O O . ARG B 1 43 ? 42.209 -25.159 -8.604 1.00 18.34 42 ARG B O 1
ATOM 948 N N . THR B 1 44 ? 41.912 -27.169 -9.556 1.00 15.31 43 THR B N 1
ATOM 949 C CA . THR B 1 44 ? 43.010 -27.777 -8.824 1.00 15.37 43 THR B CA 1
ATOM 950 C C . THR B 1 44 ? 44.350 -27.281 -9.304 1.00 16.41 43 THR B C 1
ATOM 951 O O . THR B 1 44 ? 44.597 -27.125 -10.481 1.00 16.83 43 THR B O 1
ATOM 955 N N . MET B 1 45 ? 45.239 -27.000 -8.365 1.00 18.42 44 MET B N 1
ATOM 956 C CA . MET B 1 45 ? 46.593 -26.586 -8.745 1.00 21.09 44 MET B CA 1
ATOM 957 C C . MET B 1 45 ? 47.459 -27.713 -9.227 1.00 20.68 44 MET B C 1
ATOM 958 O O . MET B 1 45 ? 48.293 -27.513 -10.111 1.00 23.49 44 MET B O 1
ATOM 963 N N . THR B 1 46 ? 47.258 -28.891 -8.661 1.00 24.74 45 THR B N 1
ATOM 964 C CA . THR B 1 46 ? 48.021 -30.066 -9.012 1.00 24.30 45 THR B CA 1
ATOM 965 C C . THR B 1 46 ? 47.140 -31.315 -8.889 1.00 20.51 45 THR B C 1
ATOM 966 O O . THR B 1 46 ? 46.167 -31.321 -8.136 1.00 19.14 45 THR B O 1
ATOM 970 N N . PRO B 1 47 ? 47.473 -32.361 -9.640 1.00 19.77 46 PRO B N 1
ATOM 971 C CA . PRO B 1 47 ? 46.622 -33.536 -9.537 1.00 17.50 46 PRO B CA 1
ATOM 972 C C . PRO B 1 47 ? 46.567 -34.131 -8.140 1.00 15.99 46 PRO B C 1
ATOM 973 O O . PRO B 1 47 ? 47.535 -34.061 -7.336 1.00 17.86 46 PRO B O 1
ATOM 977 N N . LEU B 1 48 ? 45.384 -34.655 -7.849 1.00 13.53 47 LEU B N 1
ATOM 978 C CA . LEU B 1 48 ? 45.064 -35.194 -6.542 1.00 12.91 47 LEU B CA 1
ATOM 979 C C . LEU B 1 48 ? 44.864 -36.698 -6.598 1.00 12.60 47 LEU B C 1
ATOM 980 O O . LEU B 1 48 ? 44.456 -37.244 -7.633 1.00 13.30 47 LEU B O 1
ATOM 985 N N . ASN B 1 49 ? 45.095 -37.366 -5.465 1.00 13.03 48 ASN B N 1
ATOM 986 C CA . ASN B 1 49 ? 44.632 -38.727 -5.361 1.00 13.37 48 ASN B CA 1
ATOM 987 C C . ASN B 1 49 ? 43.148 -38.764 -5.004 1.00 12.57 48 ASN B C 1
ATOM 988 O O . ASN B 1 49 ? 42.535 -37.724 -4.793 1.00 11.71 48 ASN B O 1
ATOM 993 N N . GLU B 1 50 ? 42.571 -39.937 -5.016 1.00 13.57 49 GLU B N 1
ATOM 994 C CA . GLU B 1 50 ? 41.119 -40.053 -4.860 1.00 13.86 49 GLU B CA 1
ATOM 995 C C . GLU B 1 50 ? 40.647 -39.462 -3.530 1.00 13.65 49 GLU B C 1
ATOM 996 O O . GLU B 1 50 ? 39.625 -38.767 -3.499 1.00 13.48 49 GLU B O 1
ATOM 1002 N N . ARG B 1 51 ? 41.328 -39.771 -2.423 1.00 13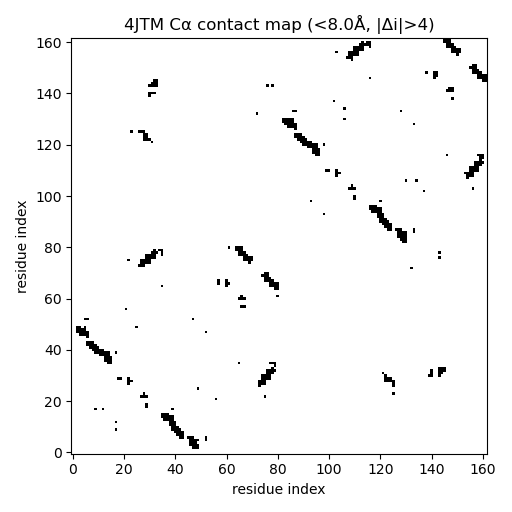.99 50 ARG B N 1
ATOM 1003 C CA . ARG B 1 51 ? 40.893 -39.282 -1.139 1.00 15.14 50 ARG B CA 1
ATOM 1004 C C . ARG B 1 51 ? 40.963 -37.761 -1.124 1.00 13.70 50 ARG B C 1
ATOM 1005 O O . ARG B 1 51 ? 40.041 -37.110 -0.601 1.00 13.41 50 ARG B O 1
ATOM 1013 N N . GLN B 1 52 ? 42.020 -37.187 -1.685 1.00 12.91 51 GLN B N 1
ATOM 1014 C CA . GLN B 1 52 ? 42.161 -35.724 -1.679 1.00 12.56 51 GLN B CA 1
ATOM 1015 C C . GLN B 1 52 ? 41.082 -35.054 -2.520 1.00 11.70 51 GLN B C 1
ATOM 1016 O O . GLN B 1 52 ? 40.617 -33.973 -2.157 1.00 11.58 51 GLN B O 1
ATOM 1022 N N . TYR B 1 53 ? 40.695 -35.712 -3.632 1.00 10.87 52 TYR B N 1
ATOM 1023 C CA . TYR B 1 53 ? 39.613 -35.208 -4.480 1.00 10.70 52 TYR B CA 1
ATOM 1024 C C . TYR B 1 53 ? 38.279 -35.259 -3.709 1.00 10.66 52 TYR B C 1
ATOM 1025 O O . TYR B 1 53 ? 37.512 -34.291 -3.736 1.00 10.67 52 TYR B O 1
ATOM 1034 N N . TYR B 1 54 ? 38.029 -36.358 -2.986 1.00 11.00 53 TYR B N 1
ATOM 1035 C CA . TYR B 1 54 ? 36.843 -36.471 -2.126 1.00 11.40 53 TYR B CA 1
ATOM 1036 C C . TYR B 1 54 ? 36.844 -35.341 -1.074 1.00 11.43 53 TYR B C 1
ATOM 1037 O O . TYR B 1 54 ? 35.837 -34.657 -0.872 1.00 11.95 53 TYR B O 1
ATOM 1046 N N . GLN B 1 55 ? 37.993 -35.090 -0.470 1.00 11.88 54 GLN B N 1
ATOM 1047 C CA . GLN B 1 55 ? 38.105 -34.054 0.557 1.00 11.93 54 GLN B CA 1
ATOM 1048 C C . GLN B 1 55 ? 37.856 -32.693 -0.022 1.00 11.49 54 GLN B C 1
ATOM 1049 O O . GLN B 1 55 ? 37.169 -31.904 0.580 1.00 11.24 54 GLN B O 1
ATOM 1055 N N . LEU B 1 56 ? 38.390 -32.437 -1.212 1.00 10.53 55 LEU B N 1
ATOM 1056 C CA . LEU B 1 56 ? 38.139 -31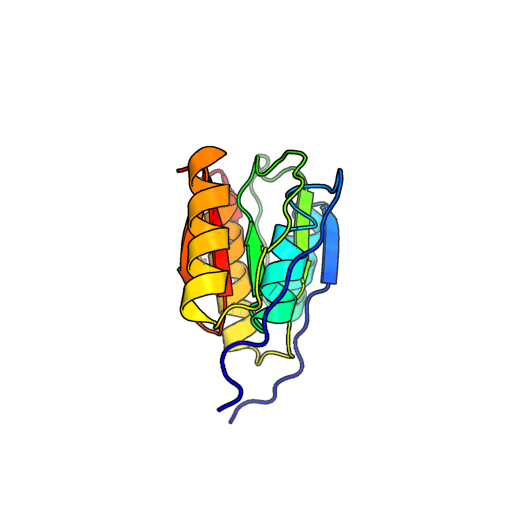.176 -1.875 1.00 10.49 55 LEU B CA 1
ATOM 1057 C C . LEU B 1 56 ? 36.649 -30.976 -2.125 1.00 10.78 55 LEU B C 1
ATOM 1058 O O . LEU B 1 56 ? 36.089 -29.883 -1.878 1.00 11.50 55 LEU B O 1
ATOM 1063 N N . PHE B 1 57 ? 35.994 -31.987 -2.637 1.00 10.87 56 PHE B N 1
ATOM 1064 C CA . PHE B 1 57 ? 34.558 -31.939 -2.881 1.00 12.31 56 PHE B CA 1
ATOM 1065 C C . PHE B 1 57 ? 33.789 -31.598 -1.605 1.00 11.92 56 PHE B C 1
ATOM 1066 O O . PHE B 1 57 ? 32.936 -30.721 -1.590 1.00 12.26 56 PHE B O 1
ATOM 1074 N N . LEU B 1 58 ? 34.090 -32.301 -0.518 1.00 11.93 57 LEU B N 1
ATOM 1075 C CA . LEU B 1 58 ? 33.437 -31.990 0.757 1.00 12.55 57 LEU B CA 1
ATOM 1076 C C . LEU B 1 58 ? 33.664 -30.584 1.226 1.00 12.62 57 LEU B C 1
ATOM 1077 O O . LEU B 1 58 ? 32.757 -29.935 1.689 1.00 14.57 57 LEU B O 1
ATOM 1082 N N . ASN B 1 59 ? 34.900 -30.146 1.139 1.00 11.37 58 ASN B N 1
ATOM 1083 C CA . ASN B 1 59 ? 35.240 -28.810 1.639 1.00 11.87 58 ASN B CA 1
ATOM 1084 C C . ASN B 1 59 ? 34.612 -27.733 0.775 1.00 11.62 58 ASN B C 1
ATOM 1085 O O . ASN B 1 59 ? 34.124 -26.702 1.286 1.00 12.74 58 ASN B O 1
ATOM 1090 N N . LEU B 1 60 ? 34.553 -27.961 -0.531 1.00 11.21 59 LEU B N 1
ATOM 1091 C CA . LEU B 1 60 ? 33.919 -27.026 -1.447 1.00 12.46 59 LEU B CA 1
ATOM 1092 C C . LEU B 1 60 ? 32.421 -26.906 -1.225 1.00 14.17 59 LEU B C 1
ATOM 1093 O O . LEU B 1 60 ? 31.859 -25.829 -1.160 1.00 15.33 59 LEU B O 1
ATOM 1098 N N . LEU B 1 61 ? 31.791 -28.053 -1.083 1.00 14.37 60 LEU B N 1
ATOM 1099 C CA . LEU B 1 61 ? 30.318 -28.044 -0.918 1.00 15.13 60 LEU B CA 1
ATOM 1100 C C . LEU B 1 61 ? 29.945 -27.376 0.389 1.00 15.92 60 LEU B C 1
ATOM 1101 O O . LEU B 1 61 ? 28.986 -26.566 0.439 1.00 17.01 60 LEU B O 1
ATOM 1106 N N . GLU B 1 62 ? 30.710 -27.648 1.440 1.00 15.45 61 GLU B N 1
ATOM 1107 C CA . GLU B 1 62 ? 30.460 -26.976 2.712 1.00 17.21 61 GLU B CA 1
ATOM 1108 C C . GLU B 1 62 ? 30.562 -25.476 2.534 1.00 16.94 61 GLU B C 1
ATOM 1109 O O . GLU B 1 62 ? 29.695 -24.713 2.978 1.00 19.12 61 GLU B O 1
ATOM 1115 N N . ALA B 1 63 ? 31.603 -25.020 1.870 1.00 15.59 62 ALA B N 1
ATOM 1116 C CA . ALA B 1 63 ? 31.759 -23.599 1.635 1.00 17.92 62 ALA B CA 1
ATOM 1117 C C . ALA B 1 63 ? 30.637 -22.980 0.814 1.00 19.64 62 ALA B C 1
ATOM 1118 O O . ALA B 1 63 ? 30.340 -21.784 0.946 1.00 22.24 62 ALA B O 1
ATOM 1120 N N . GLN B 1 64 ? 29.987 -23.779 -0.028 1.00 19.13 63 GLN B N 1
ATOM 1121 C CA . GLN B 1 64 ? 28.860 -23.328 -0.900 1.00 21.87 63 GLN B CA 1
ATOM 1122 C C . GLN B 1 64 ? 27.527 -23.309 -0.194 1.00 23.36 63 GLN B C 1
ATOM 1123 O O . GLN B 1 64 ? 26.512 -22.891 -0.770 1.00 26.09 63 GLN B O 1
ATOM 1129 N N . GLY B 1 65 ? 27.489 -23.751 1.043 1.00 21.89 64 GLY B N 1
ATOM 1130 C CA . GLY B 1 65 ? 26.229 -23.764 1.711 1.00 24.51 64 GLY B CA 1
ATOM 1131 C C . GLY B 1 65 ? 25.461 -25.064 1.594 1.00 25.64 64 GLY B C 1
ATOM 1132 O O . GLY B 1 65 ? 24.232 -25.044 1.802 1.00 29.44 64 GLY B O 1
ATOM 1133 N N . TYR B 1 66 ? 26.158 -26.175 1.321 1.00 23.42 65 TYR B N 1
ATOM 1134 C CA . TYR B 1 66 ? 25.545 -27.485 1.149 1.00 26.91 65 TYR B CA 1
ATOM 1135 C C . TYR B 1 66 ? 26.057 -28.485 2.120 1.00 29.11 65 TYR B C 1
ATOM 1136 O O . TYR B 1 66 ? 27.242 -28.619 2.427 1.00 29.80 65 TYR B O 1
ATOM 1145 N N . ALA B 1 67 ? 25.062 -29.201 2.602 1.00 28.50 66 ALA B N 1
ATOM 1146 C CA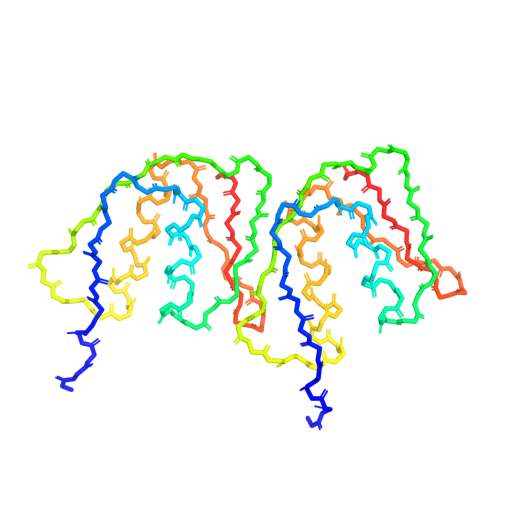 . ALA B 1 67 ? 25.251 -30.290 3.499 1.00 27.19 66 ALA B CA 1
ATOM 1147 C C . ALA B 1 67 ? 25.375 -31.599 2.680 1.00 25.67 66 ALA B C 1
ATOM 1148 O O . ALA B 1 67 ? 24.620 -31.851 1.736 1.00 25.49 66 ALA B O 1
ATOM 1150 N N . VAL B 1 68 ? 26.362 -32.384 3.031 1.00 24.65 67 VAL B N 1
ATOM 1151 C CA . VAL B 1 68 ? 26.726 -33.607 2.321 1.00 24.79 67 VAL B CA 1
ATOM 1152 C C . VAL B 1 68 ? 26.809 -34.771 3.296 1.00 24.36 67 VAL B C 1
ATOM 1153 O O . VAL B 1 68 ? 27.665 -34.816 4.155 1.00 29.53 67 VAL B O 1
ATOM 1157 N N . VAL B 1 69 ? 25.897 -35.721 3.179 1.00 22.08 68 VAL B N 1
ATOM 1158 C CA . VAL B 1 69 ? 25.898 -36.832 4.142 1.00 21.43 68 VAL B CA 1
ATOM 1159 C C . VAL B 1 69 ? 25.860 -38.178 3.369 1.00 20.34 68 VAL B C 1
ATOM 1160 O O . VAL B 1 69 ? 25.143 -38.360 2.378 1.00 21.65 68 VAL B O 1
ATOM 1164 N N . PRO B 1 70 ? 26.703 -39.134 3.813 1.00 19.63 69 PRO B N 1
ATOM 1165 C CA . PRO B 1 70 ? 26.689 -40.478 3.237 1.00 18.93 69 PRO B CA 1
ATOM 1166 C C . PRO B 1 70 ? 25.428 -41.251 3.680 1.00 19.29 69 PRO B C 1
ATOM 1167 O O . PRO B 1 70 ? 24.884 -41.065 4.821 1.00 21.08 69 PRO B O 1
ATOM 1171 N N . MET B 1 71 ? 24.920 -42.055 2.754 1.00 18.76 70 MET B N 1
ATOM 1172 C CA . MET B 1 71 ? 23.795 -42.923 3.050 1.00 18.95 70 MET B CA 1
ATOM 1173 C C . MET B 1 71 ? 24.083 -44.345 2.586 1.00 19.18 70 MET B C 1
ATOM 1174 O O . MET B 1 71 ? 25.070 -44.605 1.956 1.00 18.58 70 MET B O 1
ATOM 1179 N N . GLU B 1 72 ? 23.256 -45.293 2.999 1.00 20.56 71 GLU B N 1
ATOM 1180 C CA . GLU B 1 72 ? 23.526 -46.703 2.710 1.00 21.28 71 GLU B CA 1
ATOM 1181 C C . GLU B 1 72 ? 23.650 -46.930 1.254 1.00 20.95 71 GLU B C 1
ATOM 1182 O O . GLU B 1 72 ? 23.050 -46.237 0.453 1.00 19.11 71 GLU B O 1
ATOM 1188 N N . ASN B 1 73 ? 24.466 -47.901 0.908 1.00 19.72 72 ASN B N 1
ATOM 1189 C CA . ASN B 1 73 ? 24.678 -48.367 -0.455 1.00 19.65 72 ASN B CA 1
ATOM 1190 C C . ASN B 1 73 ? 25.313 -47.320 -1.362 1.00 20.27 72 ASN B C 1
ATOM 1191 O O . ASN B 1 73 ? 24.855 -47.041 -2.448 1.00 21.12 72 ASN B O 1
ATOM 1196 N N . ASP B 1 74 ? 26.402 -46.730 -0.865 1.00 20.55 73 ASP B N 1
ATOM 1197 C CA . ASP B 1 74 ? 27.291 -45.894 -1.641 1.00 22.24 73 ASP B CA 1
ATOM 1198 C C . ASP B 1 74 ? 26.669 -44.587 -2.086 1.00 20.11 73 ASP B C 1
ATOM 1199 O O . ASP B 1 74 ? 27.017 -44.018 -3.131 1.00 20.71 73 ASP B O 1
ATOM 1204 N N . VAL B 1 75 ? 25.761 -44.078 -1.275 1.00 18.44 74 VAL B N 1
ATOM 1205 C CA . VAL B 1 75 ? 25.061 -42.831 -1.574 1.00 16.48 74 VAL B CA 1
ATOM 1206 C C . VAL B 1 75 ? 25.725 -41.638 -0.898 1.00 16.73 74 VAL B C 1
ATOM 1207 O O . VAL B 1 75 ? 26.128 -41.738 0.211 1.00 17.41 74 VAL B O 1
ATOM 1211 N N . LEU B 1 76 ? 25.795 -40.519 -1.639 1.00 16.52 75 LEU B N 1
ATOM 1212 C CA . LEU B 1 76 ? 26.041 -39.236 -1.036 1.00 17.59 75 LEU B CA 1
ATOM 1213 C C . LEU B 1 76 ? 24.802 -38.432 -1.329 1.00 16.17 75 LEU B C 1
ATOM 1214 O O . LEU B 1 76 ? 24.409 -38.288 -2.487 1.00 17.17 75 LEU B O 1
ATOM 1219 N N . LYS B 1 77 ? 24.254 -37.822 -0.298 1.00 16.97 76 LYS B N 1
ATOM 1220 C CA A LYS B 1 77 ? 23.129 -36.932 -0.463 0.50 16.78 76 LYS B CA 1
ATOM 1221 C CA B LYS B 1 77 ? 23.100 -36.934 -0.408 0.50 16.49 76 LYS B CA 1
ATOM 1222 C C . LYS B 1 77 ? 23.532 -35.502 -0.194 1.00 17.43 76 LYS B C 1
ATOM 1223 O O . LYS B 1 77 ? 24.148 -35.228 0.790 1.00 18.66 76 LYS B O 1
ATOM 1234 N N . VAL B 1 78 ? 23.209 -34.610 -1.137 1.00 17.22 77 VAL B N 1
ATOM 1235 C CA . VAL B 1 78 ? 23.596 -33.201 -1.025 1.00 18.34 77 VAL B CA 1
ATOM 1236 C C . VAL B 1 78 ? 22.339 -32.360 -0.878 1.00 20.44 77 VAL B C 1
ATOM 1237 O O . VAL B 1 78 ? 21.466 -32.385 -1.760 1.00 20.74 77 VAL B O 1
ATOM 1241 N N . VAL B 1 79 ? 22.250 -31.582 0.198 1.00 23.04 78 VAL B N 1
ATOM 1242 C CA . VAL B 1 79 ? 21.103 -30.669 0.365 1.00 25.93 78 VAL B CA 1
ATOM 1243 C C . VAL B 1 79 ? 21.562 -29.297 0.909 1.00 28.59 78 VAL B C 1
ATOM 1244 O O . VAL B 1 79 ? 22.674 -29.151 1.407 1.00 28.63 78 VAL B O 1
ATOM 1248 N N . LYS B 1 80 ? 20.698 -28.292 0.763 1.00 31.85 79 LYS B N 1
ATOM 1249 C CA . LYS B 1 80 ? 20.946 -26.956 1.307 1.00 36.26 79 LYS B CA 1
ATOM 1250 C C . LYS B 1 80 ? 21.123 -26.996 2.827 1.00 38.43 79 LYS B C 1
ATOM 1251 O O . LYS B 1 80 ? 20.324 -27.598 3.534 1.00 38.70 79 LYS B O 1
ATOM 1257 N N . SER B 1 81 ? 22.137 -26.285 3.322 1.00 40.34 80 SER B N 1
ATOM 1258 C CA . SER B 1 81 ? 22.696 -26.506 4.676 1.00 43.09 80 SER B CA 1
ATOM 1259 C C . SER B 1 81 ? 21.776 -26.326 5.883 1.00 48.13 80 SER B C 1
ATOM 1260 O O . SER B 1 81 ? 21.343 -25.221 6.256 1.00 48.94 80 SER B O 1
#

InterPro domains:
  IPR001775 GspD/PilQ family [PR00811] (362-372)
  IPR001775 GspD/PilQ family [PR00811] (461-485)
  IPR001775 GspD/PilQ family [PR00811] (496-506)
  IPR001775 GspD/PilQ family [PR00811] (590-608)
  IPR001775 GspD/PilQ family [PR00811] (613-627)
  IPR004846 Type II/III secretion system, secretin-like domain [PF00263] (465-626)
  IPR005644 NolW-like [PF03958] (145-206)
  IPR005644 NolW-like [PF03958] (211-277)
  IPR005644 NolW-like [PF03958] (284-362)
  IPR013356 Type II secretion system protein GspD [TIGR02517] (47-634)
  IPR038591 NolW-like superfamily [G3DSA:3.30.1370.120] (38-205)
  IPR038591 NolW-like superfamily [G3DSA:3.30.1370.120] (208-276)
  IPR038591 NolW-like superfamily [G3DSA:3.30.1370.120] (282-361)
  IPR049371 GspD-like, N0 domain [PF21305] (48-117)
  IPR050810 Bacterial Secretion System Channel Protein [PTHR30332] (40-644)

Radius of gyration: 17.08 Å; Cα contacts (8 Å, |Δi|>4): 286; chains: 2; bounding box: 53×48×21 Å

Solvent-accessible surface area: 9232 Å² total; per-residue (Å²): 138,76,147,54,95,42,82,9,98,31,128,120,33,56,1,57,44,7,0,38,57,1,0,52,74,16,96,51,11,15,0,18,7,77,36,8,133,34,168,13,59,33,127,15,159,84,68,30,35,93,157,68,6,50,66,53,4,42,82,28,0,126,84,80,33,15,36,25,57,86,52,91,55,88,4,4,29,0,36,137,114,134,74,153,56,90,41,82,6,115,49,129,66,31,73,4,96,52,6,0,86,59,1,0,73,76,9,132,47,75,31,79,38,14,145,29,3,133,41,150,6,22,5,108,16,61,79,65,17,31,90,176,50,6,66,28,12,4,69,23,1,0,112,11,22,28,19,29,30,72,103,88,156,134,95,15,2,59,0,53,156,106

Nearest PDB structures (foldseek):
  4jtm-assembly1_A  TM=1.013E+00  e=1.533E-15  Escherichia coli ETEC H10407
  4jtm-assembly1_B-2  TM=9.414E-01  e=1.322E-14  Escherichia coli ETEC H10407
  5ngi-assembly1_B  TM=8.963E-01  e=7.287E-07  Pseudomonas aeruginosa
  5ngi-assembly1_A  TM=8.907E-01  e=1.010E-06  Pseudomonas aeruginosa
  7pmp-assembly1_A  TM=8.020E-01  e=2.921E-07  Legionella pneumophila

GO terms:
  GO:0009279 cell outer membrane (C, EXP)
  GO:0009279 cell outer membrane (C, TAS)

B-factor: mean 22.48, std 9.01, range [9.87, 59.69]

Secondary structure (DSSP, 8-state):
-----B--EEEEEEHHHHHHHHHHHHT-EEEE-TT---EEEEE-SS-B-HHHHHHHHHHHHHHHTEEEEEETTTEEEEEE-/-----B--EEEEEEHHHHHHHHHHHTT-EEEE-TT--SEEEEE-SS-B-HHHHHHHHHHHHHHTTEEEEEETTTEEEEEE-

Sequence (162 aa):
GAMATFTANFKDTDLKSSFIETVGANLNKTIIMGPGVQGKVSIRTMTPLNERQYYQLFLNLLEAQGYAVVPMENDVLKVVKSGAMATFTANFKDTDLKSFIETVGANLNKTIIMGPGVQGKVSIRTMTPLNERQYYQLFLNLLEAQGYAVVPMENDVLKKVVKS